Protein AF-D1Z1S3-F1 (afdb_monomer_lite)

Foldseek 3Di:
DVVVVVVLQVVLVVQLCVVDPFWDDKWKDAPQDTPPPPCSVVLVVCVVVVHQWDWDADPQFIWIKGDDPPHRMIMIITGHPVDDSVVSNVSVNVSSVVVCVVVPPADQDALVVLVVLLVQQLVQCCVPPNNVVSVVLLVVLLVPDDSRSHHLVSSVSSVVSSCVVVVVPDDGDHDDD

Structure (mmCIF, N/CA/C/O backbone):
data_AF-D1Z1S3-F1
#
_entry.id   AF-D1Z1S3-F1
#
loop_
_atom_site.group_PDB
_atom_site.id
_atom_site.type_symbol
_atom_site.label_atom_id
_atom_site.label_alt_id
_atom_site.label_comp_id
_atom_site.label_asym_id
_atom_site.label_entity_id
_atom_site.label_seq_id
_atom_site.pdbx_PDB_ins_code
_atom_site.Cartn_x
_atom_site.Cartn_y
_atom_site.Cartn_z
_atom_site.occupancy
_atom_site.B_iso_or_equiv
_atom_site.auth_seq_id
_atom_site.auth_comp_id
_atom_site.auth_asym_id
_atom_site.auth_atom_id
_atom_site.pdbx_PDB_model_num
ATOM 1 N N . MET A 1 1 ? -5.220 14.927 -8.895 1.00 42.88 1 MET A N 1
ATOM 2 C CA . MET A 1 1 ? -4.732 13.532 -9.015 1.00 42.88 1 MET A CA 1
ATOM 3 C C . MET A 1 1 ? -3.935 13.279 -10.298 1.00 42.88 1 MET A C 1
ATOM 5 O O . MET A 1 1 ? -2.957 12.557 -10.212 1.00 42.88 1 MET A O 1
ATOM 9 N N . SER A 1 2 ? -4.288 13.866 -11.455 1.00 48.56 2 SER A N 1
ATOM 10 C CA . SER A 1 2 ? -3.541 13.694 -12.724 1.00 48.56 2 SER A CA 1
ATOM 11 C C . SER A 1 2 ? -2.119 14.285 -12.706 1.00 48.56 2 SER A C 1
ATOM 13 O O . SER A 1 2 ? -1.179 13.640 -13.163 1.00 48.56 2 SER A O 1
ATOM 15 N N . ASP A 1 3 ? -1.943 15.477 -12.127 1.00 53.81 3 ASP A N 1
ATOM 16 C CA . ASP A 1 3 ? -0.665 16.213 -12.196 1.00 53.81 3 ASP A CA 1
ATOM 17 C C . ASP A 1 3 ? 0.456 15.594 -11.342 1.00 53.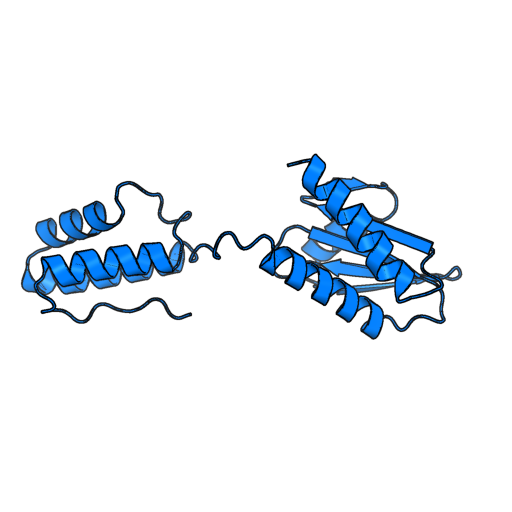81 3 ASP A C 1
ATOM 19 O O . ASP A 1 3 ? 1.633 15.693 -11.683 1.00 53.81 3 ASP A O 1
ATOM 23 N N . ASP A 1 4 ? 0.092 14.884 -10.271 1.00 67.38 4 ASP A N 1
ATOM 24 C CA . ASP A 1 4 ? 1.037 14.182 -9.392 1.00 67.38 4 ASP A CA 1
ATOM 25 C C . ASP A 1 4 ? 1.628 12.929 -10.067 1.00 67.38 4 ASP A C 1
ATOM 27 O O . ASP A 1 4 ? 2.806 12.610 -9.910 1.00 67.38 4 ASP A O 1
ATOM 31 N N . LEU A 1 5 ? 0.834 12.242 -10.899 1.00 66.88 5 LEU A N 1
ATOM 32 C CA . LEU A 1 5 ? 1.285 11.052 -11.623 1.00 66.88 5 LEU A CA 1
ATOM 33 C C . LEU A 1 5 ? 2.298 11.406 -12.720 1.00 66.88 5 LEU A C 1
ATOM 35 O O . LEU A 1 5 ? 3.306 10.716 -12.856 1.00 66.88 5 LEU A O 1
ATOM 39 N N . ALA A 1 6 ? 2.055 12.484 -13.470 1.00 68.69 6 ALA A N 1
ATOM 40 C CA . ALA A 1 6 ? 2.958 12.947 -14.524 1.00 68.69 6 ALA A CA 1
ATOM 41 C C . ALA A 1 6 ? 4.298 13.445 -13.953 1.00 68.69 6 ALA A C 1
ATOM 43 O O . ALA A 1 6 ? 5.365 13.086 -14.454 1.00 68.69 6 ALA A O 1
ATOM 44 N N . ALA A 1 7 ? 4.259 14.211 -12.856 1.00 71.88 7 ALA A N 1
ATOM 45 C CA . ALA A 1 7 ? 5.462 14.655 -12.152 1.00 71.88 7 ALA A CA 1
ATOM 46 C C . ALA A 1 7 ? 6.266 13.474 -11.581 1.00 71.88 7 ALA A C 1
ATOM 48 O O . ALA A 1 7 ? 7.502 13.457 -11.639 1.00 71.88 7 ALA A O 1
ATOM 49 N N . TRP A 1 8 ? 5.574 12.457 -11.062 1.00 73.75 8 TRP A N 1
ATOM 50 C CA . TRP A 1 8 ? 6.219 11.242 -10.583 1.00 73.75 8 TRP A CA 1
ATOM 51 C C . TRP A 1 8 ? 6.815 10.403 -11.714 1.00 73.75 8 TRP A C 1
ATOM 53 O O . TRP A 1 8 ? 7.952 9.956 -11.580 1.00 73.75 8 TRP A O 1
ATOM 63 N N . HIS A 1 9 ? 6.104 10.229 -12.831 1.00 76.44 9 HIS A N 1
ATOM 64 C CA . HIS A 1 9 ? 6.621 9.525 -14.008 1.00 76.44 9 HIS A CA 1
ATOM 65 C C . HIS A 1 9 ? 7.906 10.179 -14.514 1.00 76.44 9 HIS A C 1
ATOM 67 O O . HIS A 1 9 ? 8.908 9.484 -14.646 1.00 76.44 9 HIS A O 1
ATOM 73 N N . SER A 1 10 ? 7.925 11.507 -14.654 1.00 76.31 10 SER A N 1
ATOM 74 C CA . SER A 1 10 ? 9.132 12.251 -15.035 1.00 76.31 10 SER A CA 1
ATOM 75 C C . SER A 1 10 ? 10.277 12.078 -14.026 1.00 76.31 10 SER A C 1
ATOM 77 O O . SER A 1 10 ? 11.429 11.870 -14.410 1.00 76.31 10 SER A O 1
ATOM 79 N N . SER A 1 11 ? 9.976 12.095 -12.722 1.00 77.81 11 SER A N 1
ATOM 80 C CA . SER A 1 11 ? 10.981 11.880 -11.669 1.00 77.81 11 SER A CA 1
ATOM 81 C C . SER A 1 11 ? 11.562 10.464 -11.688 1.00 77.81 11 SER A C 1
ATOM 83 O O . SER A 1 11 ? 12.760 10.279 -11.472 1.00 77.81 11 SER A O 1
ATOM 85 N N . LEU A 1 12 ? 10.715 9.464 -11.929 1.00 79.25 12 LEU A N 1
ATOM 86 C CA . LEU A 1 12 ? 11.087 8.056 -11.992 1.00 79.25 12 LEU A CA 1
ATOM 87 C C . LEU A 1 12 ? 11.876 7.760 -13.274 1.00 79.25 12 LEU A C 1
ATOM 89 O O . LEU A 1 12 ? 12.939 7.153 -13.202 1.00 79.25 12 LEU A O 1
ATOM 93 N N . GLU A 1 13 ? 11.427 8.255 -14.424 1.00 81.12 13 GLU A N 1
ATOM 94 C CA . GLU A 1 13 ? 12.151 8.145 -15.692 1.00 81.12 13 GLU A CA 1
ATOM 95 C C . GLU A 1 13 ? 13.556 8.744 -15.583 1.00 81.12 13 GLU A C 1
ATOM 97 O O . GLU A 1 13 ? 14.537 8.080 -15.925 1.00 81.12 13 GLU A O 1
ATOM 102 N N . LYS A 1 14 ? 13.668 9.953 -15.020 1.00 79.75 14 LYS A N 1
ATOM 103 C CA . LYS A 1 14 ? 14.957 10.606 -14.781 1.00 79.75 14 LYS A CA 1
ATOM 104 C C . LYS A 1 14 ? 15.839 9.797 -13.828 1.00 79.75 14 LYS A C 1
ATOM 106 O O . LYS A 1 14 ? 16.985 9.510 -14.157 1.00 79.75 14 LYS A O 1
ATOM 111 N N . GLY A 1 15 ? 15.303 9.389 -12.677 1.00 79.31 15 GLY A N 1
ATOM 112 C CA . GLY A 1 15 ? 16.072 8.678 -11.655 1.00 79.31 15 GLY A CA 1
ATOM 113 C C . GLY A 1 15 ? 16.575 7.307 -12.108 1.00 79.31 15 GLY A C 1
ATOM 114 O O . GLY A 1 15 ? 17.684 6.915 -11.754 1.00 79.31 15 GLY A O 1
ATOM 115 N N . ILE A 1 16 ? 15.793 6.576 -12.905 1.00 81.06 16 ILE A N 1
ATOM 116 C CA . ILE A 1 16 ? 16.223 5.275 -13.423 1.00 81.06 16 ILE A CA 1
ATOM 117 C C . ILE A 1 16 ? 17.222 5.470 -14.582 1.00 81.06 16 ILE A C 1
ATOM 119 O O . ILE A 1 16 ? 18.254 4.799 -14.603 1.00 81.06 16 ILE A O 1
ATOM 123 N N . SER A 1 17 ? 16.986 6.421 -15.492 1.00 79.94 17 SER A N 1
ATOM 124 C CA . SER A 1 17 ? 17.880 6.671 -16.639 1.00 79.94 17 SER A CA 1
ATOM 125 C C . SER A 1 17 ? 19.259 7.205 -16.232 1.00 79.94 17 SER A C 1
ATOM 127 O O . SER A 1 17 ? 20.248 6.903 -16.894 1.00 79.94 17 SER A O 1
ATOM 129 N N . GLU A 1 18 ? 19.354 7.959 -15.130 1.00 80.50 18 GLU A N 1
ATOM 130 C CA . GLU A 1 18 ? 20.634 8.422 -14.566 1.00 80.50 18 GLU A CA 1
ATOM 131 C C . GLU A 1 18 ? 21.492 7.272 -14.010 1.00 80.50 18 GLU A C 1
ATOM 133 O O . GLU A 1 18 ? 22.720 7.339 -14.050 1.00 80.50 18 GLU A O 1
ATOM 138 N N . VAL A 1 19 ? 20.860 6.214 -13.491 1.00 80.06 19 VAL A N 1
ATOM 139 C CA . VAL A 1 19 ? 21.552 5.075 -12.860 1.00 80.06 19 VAL A CA 1
ATOM 140 C C . VAL A 1 19 ? 21.880 3.975 -13.871 1.00 80.06 19 VAL A C 1
ATOM 142 O O . VAL A 1 19 ? 22.899 3.299 -13.735 1.00 80.06 19 VAL A O 1
ATOM 145 N N . PHE A 1 20 ? 21.035 3.791 -14.887 1.00 81.31 20 PHE A N 1
ATOM 146 C CA . PHE A 1 20 ? 21.169 2.722 -15.874 1.00 81.31 20 PHE A CA 1
ATOM 147 C C . PHE A 1 20 ? 21.259 3.297 -17.297 1.00 81.31 20 PHE A C 1
ATOM 149 O O . PHE A 1 20 ? 20.234 3.468 -17.966 1.00 81.31 20 PHE A O 1
ATOM 156 N N . PRO A 1 21 ? 22.479 3.568 -17.799 1.00 72.25 21 PRO A N 1
ATOM 157 C CA . PRO A 1 21 ? 22.665 3.948 -19.192 1.00 72.25 21 PRO A CA 1
ATOM 158 C C . PRO A 1 21 ? 22.254 2.780 -20.101 1.00 72.25 21 PRO A C 1
ATOM 160 O O . PRO A 1 21 ? 22.724 1.657 -19.930 1.00 72.25 21 PRO A O 1
ATOM 163 N N . GLY A 1 22 ? 21.360 3.036 -21.060 1.00 72.62 22 GLY A N 1
ATOM 164 C CA . GLY A 1 22 ? 20.805 2.002 -21.949 1.00 72.62 22 GLY A CA 1
ATOM 165 C C . GLY A 1 22 ? 19.343 1.630 -21.681 1.00 72.62 22 GLY A C 1
ATOM 166 O O . GLY A 1 22 ? 18.862 0.635 -22.231 1.00 72.62 22 GLY A O 1
ATOM 167 N N . ILE A 1 23 ? 18.641 2.417 -20.859 1.00 77.62 23 ILE A N 1
ATOM 168 C CA . ILE A 1 23 ? 17.177 2.414 -20.790 1.00 77.62 23 ILE A CA 1
ATOM 169 C C . ILE A 1 23 ? 16.619 3.135 -22.010 1.00 77.62 23 ILE A C 1
ATOM 171 O O . ILE A 1 23 ? 16.992 4.270 -22.291 1.00 77.62 23 ILE A O 1
ATOM 175 N N . GLY A 1 24 ? 15.725 2.462 -22.730 1.00 68.88 24 GLY A N 1
ATOM 176 C CA . GLY A 1 24 ? 15.093 3.022 -23.922 1.00 68.88 24 GLY A CA 1
ATOM 177 C C . GLY A 1 24 ? 13.806 3.780 -23.614 1.00 68.88 24 GLY A C 1
ATOM 178 O O . GLY A 1 24 ? 13.532 4.801 -24.236 1.00 68.88 24 GLY A O 1
ATOM 179 N N . LYS A 1 25 ? 12.992 3.273 -22.679 1.00 76.31 25 LYS A N 1
ATOM 180 C CA . LYS A 1 25 ? 11.677 3.849 -22.364 1.00 76.31 25 LYS A CA 1
ATOM 181 C C . LYS A 1 25 ? 11.214 3.410 -20.981 1.00 76.31 25 LYS A C 1
ATOM 183 O O . LYS A 1 25 ? 11.297 2.223 -20.656 1.00 76.31 25 LYS A O 1
ATOM 188 N N . VAL A 1 26 ? 10.682 4.351 -20.203 1.00 76.50 26 VAL A N 1
ATOM 189 C CA . VAL A 1 26 ? 10.048 4.090 -18.906 1.00 76.50 26 VAL A CA 1
ATOM 190 C C . VAL A 1 26 ? 8.572 4.449 -18.994 1.00 76.50 26 VAL A C 1
ATOM 192 O O . VAL A 1 26 ? 8.216 5.551 -19.401 1.00 76.50 26 VAL A O 1
ATOM 195 N N . ILE A 1 27 ? 7.709 3.512 -18.624 1.00 74.62 27 ILE A N 1
ATOM 196 C CA . ILE A 1 27 ? 6.255 3.621 -18.735 1.00 74.62 27 ILE A CA 1
ATOM 197 C C . ILE A 1 27 ? 5.655 3.391 -17.358 1.00 74.62 27 ILE A C 1
ATOM 199 O O . ILE A 1 27 ? 5.953 2.399 -16.696 1.00 74.62 27 ILE A O 1
ATOM 203 N N . VAL A 1 28 ? 4.781 4.300 -16.943 1.00 71.31 28 VAL A N 1
ATOM 204 C CA . VAL A 1 28 ? 4.021 4.192 -15.699 1.00 71.31 28 VAL A CA 1
ATOM 205 C C . VAL A 1 28 ? 2.566 3.882 -16.034 1.00 71.31 28 VAL A C 1
ATOM 207 O O . VAL A 1 28 ? 1.940 4.569 -16.839 1.00 71.31 28 VAL A O 1
ATOM 210 N N . SER A 1 29 ? 2.015 2.863 -15.383 1.00 69.06 29 SER A N 1
ATOM 211 C CA . SER A 1 29 ? 0.596 2.519 -15.433 1.00 69.06 29 SER A CA 1
ATOM 212 C C . SER A 1 29 ? -0.013 2.653 -14.040 1.00 69.06 29 SER A C 1
ATOM 214 O O . SER A 1 29 ? 0.595 2.238 -13.054 1.00 69.06 29 SER A O 1
ATOM 216 N N . SER A 1 30 ? -1.219 3.214 -13.956 1.00 64.69 30 SER A N 1
ATOM 217 C CA . SER A 1 30 ? -1.975 3.368 -12.708 1.00 64.69 30 SER A CA 1
ATOM 218 C C . SER A 1 30 ? -3.458 3.098 -12.954 1.00 64.69 30 SER A C 1
ATOM 220 O O . SER A 1 30 ? -4.042 3.640 -13.895 1.00 64.69 30 SER A O 1
ATOM 222 N N . GLY A 1 31 ? -4.071 2.237 -12.135 1.00 53.78 31 GLY A N 1
ATOM 223 C CA . GLY A 1 31 ? -5.523 2.013 -12.154 1.00 53.78 31 GLY A CA 1
ATOM 224 C C . GLY A 1 31 ? -6.072 1.522 -13.501 1.00 53.78 31 GLY A C 1
ATOM 225 O O . GLY A 1 31 ? -7.145 1.944 -13.926 1.00 53.78 31 GLY A O 1
ATOM 226 N N . GLY A 1 32 ? -5.310 0.688 -14.218 1.00 50.16 32 GLY A N 1
ATOM 227 C CA . GLY A 1 32 ? -5.701 0.161 -15.532 1.00 50.16 32 GLY A CA 1
ATOM 228 C C . GLY A 1 32 ? -5.590 1.155 -16.695 1.00 50.16 32 GLY A C 1
ATOM 229 O O . GLY A 1 32 ? -5.948 0.811 -17.817 1.00 50.16 32 GLY A O 1
ATOM 230 N N . ARG A 1 33 ? -5.078 2.373 -16.467 1.00 51.91 33 ARG A N 1
ATOM 231 C CA . ARG A 1 33 ? -4.717 3.317 -17.534 1.00 51.91 33 ARG A CA 1
ATOM 232 C C . ARG A 1 33 ? -3.205 3.365 -17.683 1.00 51.91 33 ARG A C 1
ATOM 234 O O . ARG A 1 33 ? -2.475 3.526 -16.707 1.00 51.91 33 ARG A O 1
ATOM 241 N N . SER A 1 34 ? -2.753 3.236 -18.920 1.00 53.06 34 SER A N 1
ATOM 242 C CA . SER A 1 34 ? -1.345 3.167 -19.282 1.00 53.06 34 SER A CA 1
ATOM 243 C C . SER A 1 34 ? -1.019 4.225 -20.321 1.00 53.06 34 SER A C 1
ATOM 245 O O . SER A 1 34 ? -1.821 4.498 -21.210 1.00 53.06 34 SER A O 1
ATOM 247 N N . TYR A 1 35 ? 0.154 4.835 -20.188 1.00 47.47 35 TYR A N 1
ATOM 248 C CA . TYR A 1 35 ? 0.670 5.793 -21.155 1.00 47.47 35 TYR A CA 1
ATOM 249 C C . TYR A 1 35 ? 2.159 5.516 -21.372 1.00 47.47 35 TYR A C 1
ATOM 251 O O . TYR A 1 35 ? 2.925 5.694 -20.423 1.00 47.47 35 TYR A O 1
ATOM 259 N N . PRO A 1 36 ? 2.611 5.126 -22.583 1.00 50.75 36 PRO A N 1
ATOM 260 C CA . PRO A 1 36 ? 1.857 4.874 -23.828 1.00 50.75 36 PRO A CA 1
ATOM 261 C C . PRO A 1 36 ? 1.210 3.475 -23.924 1.00 50.75 36 PRO A C 1
ATOM 263 O O . PRO A 1 36 ? 1.547 2.575 -23.154 1.00 50.75 36 PRO A O 1
ATOM 266 N N . GLU A 1 37 ? 0.317 3.305 -24.909 1.00 54.34 37 GLU A N 1
ATOM 267 C CA . GLU A 1 37 ? -0.554 2.131 -25.140 1.00 54.34 37 GLU A CA 1
ATOM 268 C C . GLU A 1 37 ? 0.189 0.789 -25.358 1.00 54.34 37 GLU A C 1
ATOM 270 O O . GLU A 1 37 ? -0.384 -0.275 -25.128 1.00 54.34 37 GLU A O 1
ATOM 275 N N . ASP A 1 38 ? 1.475 0.807 -25.725 1.00 58.19 38 ASP A N 1
ATOM 276 C CA . ASP A 1 38 ? 2.188 -0.381 -26.233 1.00 58.19 38 ASP A CA 1
ATOM 277 C C . ASP A 1 38 ? 2.475 -1.469 -25.175 1.00 58.19 38 ASP A C 1
ATOM 279 O O . ASP A 1 38 ? 2.487 -2.659 -25.481 1.00 58.19 38 ASP A O 1
ATOM 283 N N . ILE A 1 39 ? 2.743 -1.076 -23.925 1.00 61.16 39 ILE A N 1
ATOM 284 C CA . ILE A 1 39 ? 3.235 -1.974 -22.850 1.00 61.16 39 ILE A CA 1
ATOM 285 C C . ILE A 1 39 ? 2.276 -1.985 -21.645 1.00 61.16 39 ILE A C 1
ATOM 287 O O . ILE A 1 39 ? 2.373 -2.815 -20.744 1.00 61.16 39 ILE A O 1
ATOM 291 N N . GLY A 1 40 ? 1.280 -1.105 -21.641 1.00 60.81 40 GLY A N 1
ATOM 292 C CA . GLY A 1 40 ? 0.297 -0.984 -20.573 1.00 60.81 40 GLY A CA 1
ATOM 293 C C . GLY A 1 40 ? -0.532 -2.227 -20.273 1.00 60.81 40 GLY A C 1
ATOM 294 O O . GLY A 1 40 ? -0.823 -2.529 -19.117 1.00 60.81 40 GLY A O 1
ATOM 295 N N . TRP A 1 41 ? -0.865 -2.991 -21.312 1.00 67.88 41 TRP A N 1
ATOM 296 C CA . TRP A 1 41 ? -1.590 -4.256 -21.186 1.00 67.88 41 TRP A CA 1
ATOM 297 C C . TRP A 1 41 ? -0.804 -5.312 -20.386 1.00 67.88 41 TRP A C 1
ATOM 299 O O . TRP A 1 41 ? -1.407 -6.212 -19.796 1.00 67.88 41 TRP A O 1
ATOM 309 N N . LEU A 1 42 ? 0.532 -5.206 -20.315 1.00 71.50 42 LEU A N 1
ATOM 310 C CA . LEU A 1 42 ? 1.366 -6.102 -19.508 1.00 71.50 42 LEU A CA 1
ATOM 311 C C . LEU A 1 42 ? 1.165 -5.869 -18.012 1.00 71.50 42 LEU A C 1
ATOM 313 O O . LEU A 1 42 ? 1.053 -6.836 -17.257 1.00 71.50 42 LEU A O 1
ATOM 317 N N . ALA A 1 43 ? 1.016 -4.610 -17.594 1.00 64.00 43 ALA A N 1
ATOM 318 C CA . ALA A 1 43 ? 0.655 -4.277 -16.218 1.00 64.00 43 ALA A CA 1
ATOM 319 C C . ALA A 1 43 ? -0.715 -4.866 -15.832 1.00 64.00 43 ALA A C 1
ATOM 321 O O . ALA A 1 43 ? -0.878 -5.402 -14.734 1.00 64.00 43 ALA A O 1
ATOM 322 N N . GLU A 1 44 ? -1.690 -4.848 -16.749 1.00 65.75 44 GLU A N 1
ATOM 323 C CA . GLU A 1 44 ? -2.998 -5.477 -16.523 1.00 65.75 44 GLU A CA 1
ATOM 324 C C . GLU A 1 44 ? -2.891 -7.011 -16.419 1.00 65.75 44 GLU A C 1
ATOM 326 O O . GLU A 1 44 ? -3.483 -7.630 -15.528 1.00 65.75 44 GLU A O 1
ATOM 331 N N . ARG A 1 45 ? -2.089 -7.649 -17.284 1.00 70.44 45 ARG A N 1
ATOM 332 C CA . ARG A 1 45 ? -1.860 -9.103 -17.236 1.00 70.44 45 ARG A CA 1
ATOM 333 C C . ARG A 1 45 ? -1.172 -9.561 -15.953 1.00 70.44 45 ARG A C 1
ATOM 335 O O . ARG A 1 45 ? -1.528 -10.625 -15.444 1.00 70.44 45 ARG A O 1
ATOM 342 N N . MET A 1 46 ? -0.247 -8.778 -15.400 1.00 71.69 46 MET A N 1
ATOM 343 C CA . MET A 1 46 ? 0.397 -9.099 -14.120 1.00 71.69 46 MET A CA 1
ATOM 344 C C . MET A 1 46 ? -0.605 -9.233 -12.973 1.00 71.69 46 MET A C 1
ATOM 346 O O . MET A 1 46 ? -0.478 -10.147 -12.158 1.00 71.69 46 MET A O 1
ATOM 350 N N . SER A 1 47 ? -1.641 -8.388 -12.953 1.00 64.56 47 SER A N 1
ATOM 351 C CA . SER A 1 47 ? -2.713 -8.462 -11.954 1.00 64.56 47 SER A CA 1
ATOM 352 C C . SER A 1 47 ? -3.445 -9.810 -11.998 1.00 64.56 47 SER A C 1
ATOM 354 O O . SER A 1 47 ? -3.676 -10.434 -10.962 1.00 64.56 47 SER A O 1
ATOM 356 N N . ARG A 1 48 ? -3.723 -10.331 -13.203 1.00 68.44 48 ARG A N 1
ATOM 357 C CA . ARG A 1 48 ? -4.363 -11.649 -13.385 1.00 68.44 48 ARG A CA 1
ATOM 358 C C . ARG A 1 48 ? -3.457 -12.807 -12.971 1.00 68.44 48 ARG A C 1
ATOM 360 O O . ARG A 1 48 ? -3.944 -13.803 -12.447 1.00 68.44 48 ARG A O 1
ATOM 367 N N . LEU A 1 49 ? -2.152 -12.670 -13.192 1.00 70.62 49 LEU A N 1
ATOM 368 C CA . LEU A 1 49 ? -1.150 -13.684 -12.855 1.00 70.62 49 LEU A CA 1
ATOM 369 C C . LEU A 1 49 ? -0.691 -13.626 -11.390 1.00 70.62 49 LEU A C 1
ATOM 371 O O . LEU A 1 49 ? 0.068 -14.492 -10.967 1.00 70.62 49 LEU A O 1
ATOM 375 N N . ARG A 1 50 ? -1.142 -12.625 -10.616 1.00 70.19 50 ARG A N 1
ATOM 376 C CA . ARG A 1 50 ? -0.680 -12.343 -9.244 1.00 70.19 50 ARG A CA 1
ATOM 377 C C . ARG A 1 50 ? 0.850 -12.255 -9.133 1.00 70.19 50 ARG A C 1
ATOM 379 O O . ARG A 1 50 ? 1.420 -12.580 -8.095 1.00 70.19 50 ARG A O 1
ATOM 386 N N . ALA A 1 51 ? 1.508 -11.821 -10.204 1.00 77.38 51 ALA A N 1
ATOM 387 C CA . ALA A 1 51 ? 2.950 -11.628 -10.236 1.00 77.38 51 ALA A CA 1
ATOM 388 C C . ALA A 1 51 ? 3.288 -10.209 -9.760 1.00 77.38 51 ALA A C 1
ATOM 390 O O . ALA A 1 51 ? 2.630 -9.253 -10.170 1.00 77.38 51 ALA A O 1
ATOM 391 N N . SER A 1 52 ? 4.310 -10.065 -8.912 1.00 80.12 52 SER A N 1
ATOM 392 C CA . SER A 1 52 ? 4.851 -8.756 -8.500 1.00 80.12 52 SER A CA 1
ATOM 393 C C . SER A 1 52 ? 5.933 -8.241 -9.454 1.00 80.12 52 SER A C 1
ATOM 395 O O . SER A 1 52 ? 6.207 -7.044 -9.506 1.00 80.12 52 SER A O 1
ATOM 397 N N . GLU A 1 53 ? 6.509 -9.133 -10.261 1.00 86.94 53 GLU A N 1
ATOM 398 C CA . GLU A 1 53 ? 7.511 -8.832 -11.279 1.00 86.94 53 GLU A CA 1
ATOM 399 C C . GLU A 1 53 ? 7.312 -9.726 -12.510 1.00 86.94 53 GLU A C 1
ATOM 401 O O . GLU A 1 53 ? 6.923 -10.889 -12.380 1.00 86.94 53 GLU A O 1
ATOM 406 N N . MET A 1 54 ? 7.571 -9.188 -13.700 1.00 86.94 54 MET A N 1
ATOM 407 C CA . MET A 1 54 ? 7.557 -9.924 -14.962 1.00 86.94 54 MET A CA 1
ATOM 408 C C . MET A 1 54 ? 8.683 -9.430 -15.869 1.00 86.94 54 MET A C 1
ATOM 410 O O . MET A 1 54 ? 8.785 -8.235 -16.137 1.00 86.94 54 MET A O 1
ATOM 414 N N . LEU A 1 55 ? 9.499 -10.357 -16.367 1.00 88.75 55 LEU A N 1
ATOM 415 C CA . LEU A 1 55 ? 10.533 -10.096 -17.365 1.00 88.75 55 LEU A CA 1
ATOM 416 C C . LEU A 1 55 ? 10.117 -10.723 -18.696 1.00 88.75 55 LEU A C 1
ATOM 418 O O . LEU A 1 55 ? 9.726 -11.889 -18.738 1.00 88.75 55 LEU A O 1
ATOM 422 N N . ILE A 1 56 ? 10.215 -9.946 -19.768 1.00 86.50 56 ILE A N 1
ATOM 423 C CA . ILE A 1 56 ? 9.985 -10.384 -21.144 1.00 86.50 56 ILE A CA 1
ATOM 424 C C . ILE A 1 56 ? 11.257 -10.094 -21.925 1.00 86.50 56 ILE A C 1
ATOM 426 O O . ILE A 1 56 ? 11.745 -8.966 -21.919 1.00 86.50 56 ILE A O 1
ATOM 430 N N . GLU A 1 57 ? 11.807 -11.112 -22.570 1.00 84.38 57 GLU A N 1
ATOM 431 C CA . GLU A 1 57 ? 13.012 -11.001 -23.389 1.00 84.38 57 GLU A CA 1
ATOM 432 C C . GLU A 1 57 ? 12.602 -10.978 -24.867 1.00 84.38 57 GLU A C 1
ATOM 434 O O . GLU A 1 57 ? 11.930 -11.896 -25.335 1.00 84.38 57 GLU A O 1
ATOM 439 N N . GLU A 1 58 ? 12.971 -9.920 -25.592 1.00 79.38 58 GLU A N 1
ATOM 440 C CA . GLU A 1 58 ? 12.770 -9.771 -27.039 1.00 79.38 58 GLU A CA 1
ATOM 441 C C . GLU A 1 58 ? 14.135 -9.649 -27.742 1.00 79.38 58 GLU A C 1
ATOM 443 O O . GLU A 1 58 ? 15.146 -9.310 -27.122 1.00 79.38 58 GLU A O 1
ATOM 448 N N . GLU A 1 59 ? 14.180 -9.887 -29.056 1.00 73.44 59 GLU A N 1
ATOM 449 C CA . GLU A 1 59 ? 15.426 -9.799 -29.842 1.00 73.44 59 GLU A CA 1
ATOM 450 C C . GLU A 1 59 ? 16.064 -8.397 -29.799 1.00 73.44 59 GLU A C 1
ATOM 452 O O . GLU A 1 59 ? 17.286 -8.262 -29.823 1.00 73.44 59 GLU A O 1
ATOM 457 N N . GLU A 1 60 ? 15.245 -7.348 -29.681 1.00 72.81 60 GLU A N 1
ATOM 458 C CA . GLU A 1 60 ? 15.685 -5.946 -29.641 1.00 72.81 60 GLU A CA 1
ATOM 459 C C . GLU A 1 60 ? 15.885 -5.399 -28.213 1.00 72.81 60 GLU A C 1
ATOM 461 O O . GLU A 1 60 ? 16.137 -4.204 -28.027 1.00 72.81 60 GLU A O 1
ATOM 466 N N . GLY A 1 61 ? 15.751 -6.242 -27.187 1.00 80.06 61 GLY A N 1
ATOM 467 C CA . GLY A 1 61 ? 15.900 -5.863 -25.782 1.00 80.06 61 GLY A CA 1
ATOM 468 C C . GLY A 1 61 ? 14.855 -6.501 -24.876 1.00 80.06 61 GLY A C 1
ATOM 469 O O . GLY A 1 61 ? 13.984 -7.242 -25.310 1.00 80.06 61 GLY A O 1
ATOM 470 N N . SER A 1 62 ? 14.925 -6.196 -23.589 1.00 87.00 62 SER A N 1
ATOM 471 C CA . SER A 1 62 ? 14.042 -6.785 -22.586 1.00 87.00 62 SER A CA 1
ATOM 472 C C . SER A 1 62 ? 13.079 -5.745 -22.024 1.00 87.00 62 SER A C 1
ATOM 474 O O . SER A 1 62 ? 13.395 -4.556 -21.936 1.00 87.00 62 SER A O 1
ATOM 476 N N . VAL A 1 63 ? 11.901 -6.196 -21.607 1.00 86.81 63 VAL A N 1
ATOM 477 C CA . VAL A 1 63 ? 10.916 -5.398 -20.877 1.00 86.81 63 VAL A CA 1
ATOM 478 C C . VAL A 1 63 ? 10.765 -5.975 -19.478 1.00 86.81 63 VAL A C 1
ATOM 480 O O . VAL A 1 63 ? 10.392 -7.134 -19.307 1.00 86.81 63 VAL A O 1
ATOM 483 N N . LEU A 1 64 ? 11.045 -5.155 -18.470 1.00 88.56 64 LEU A N 1
ATOM 484 C CA . LEU A 1 64 ? 10.807 -5.481 -17.071 1.00 88.56 64 LEU A CA 1
ATOM 485 C C . LEU A 1 64 ? 9.581 -4.719 -16.594 1.00 88.56 64 LEU A C 1
ATOM 487 O O . LEU A 1 64 ? 9.546 -3.493 -16.681 1.00 88.56 64 LEU A O 1
ATOM 491 N N . VAL A 1 65 ? 8.613 -5.436 -16.039 1.00 87.19 65 VAL A N 1
ATOM 492 C CA . VAL A 1 65 ? 7.435 -4.860 -15.402 1.00 87.19 65 VAL A CA 1
ATOM 493 C C . VAL A 1 65 ? 7.473 -5.178 -13.913 1.00 87.19 65 VAL A C 1
ATOM 495 O O . VAL A 1 65 ? 7.583 -6.336 -13.515 1.00 87.19 65 VAL A O 1
ATOM 498 N N . VAL A 1 66 ? 7.387 -4.142 -13.085 1.00 87.50 66 VAL A N 1
ATOM 499 C CA . VAL A 1 66 ? 7.381 -4.243 -11.623 1.00 87.50 66 VAL A CA 1
ATOM 500 C C . VAL A 1 66 ? 6.112 -3.591 -11.107 1.00 87.50 66 VAL A C 1
ATOM 502 O O . VAL A 1 66 ? 5.832 -2.430 -11.424 1.00 87.50 66 VAL A O 1
ATOM 505 N N . LYS A 1 67 ? 5.347 -4.337 -10.312 1.00 84.75 67 LYS A N 1
ATOM 506 C CA . LYS A 1 67 ? 4.149 -3.830 -9.651 1.00 84.75 67 LYS A CA 1
ATOM 507 C C . LYS A 1 67 ? 4.510 -3.255 -8.282 1.00 84.75 67 LYS A C 1
ATOM 509 O O . LYS A 1 67 ? 5.407 -3.755 -7.607 1.00 84.75 67 LYS A O 1
ATOM 514 N N . ASP A 1 68 ? 3.787 -2.218 -7.895 1.00 80.31 68 ASP A N 1
ATOM 515 C CA . ASP A 1 68 ? 3.720 -1.766 -6.517 1.00 80.31 68 ASP A CA 1
ATOM 516 C C . ASP A 1 68 ? 3.004 -2.816 -5.648 1.00 80.31 68 ASP A C 1
ATOM 518 O O . ASP A 1 68 ? 1.909 -3.275 -5.994 1.00 80.31 68 ASP A O 1
ATOM 522 N N . ASP A 1 69 ? 3.623 -3.229 -4.542 1.00 70.56 69 ASP A N 1
ATOM 523 C CA . ASP A 1 69 ? 3.097 -4.309 -3.697 1.00 70.56 69 ASP A CA 1
ATOM 524 C C . ASP A 1 69 ? 1.845 -3.852 -2.916 1.00 70.56 69 ASP A C 1
ATOM 526 O O . ASP A 1 69 ? 0.967 -4.671 -2.634 1.00 70.56 69 ASP A O 1
ATOM 530 N N . TYR A 1 70 ? 1.719 -2.548 -2.632 1.00 62.12 70 TYR A N 1
ATOM 531 C CA . TYR A 1 70 ? 0.614 -1.969 -1.854 1.00 62.12 70 TYR A CA 1
ATOM 532 C C . TYR A 1 70 ? -0.300 -1.036 -2.664 1.00 62.12 70 TYR A C 1
ATOM 534 O O . TYR A 1 70 ? -1.222 -0.439 -2.105 1.00 62.12 70 TYR A O 1
ATOM 542 N N . GLY A 1 71 ? -0.085 -0.929 -3.980 1.00 65.56 71 GLY A N 1
ATOM 543 C CA . GLY A 1 71 ? -0.799 0.005 -4.849 1.00 65.56 71 GLY A CA 1
ATOM 544 C C . GLY A 1 71 ? -1.282 -0.588 -6.175 1.00 65.56 71 GLY A C 1
ATOM 545 O O . GLY A 1 71 ? -0.942 -1.702 -6.575 1.00 65.56 71 GLY A O 1
ATOM 546 N N . ASP A 1 72 ? -2.061 0.209 -6.907 1.00 69.31 72 ASP A N 1
ATOM 547 C CA . ASP A 1 72 ? -2.565 -0.121 -8.253 1.00 69.31 72 ASP A CA 1
ATOM 548 C C . ASP A 1 72 ? -1.616 0.328 -9.373 1.00 69.31 72 ASP A C 1
ATOM 550 O O . ASP A 1 72 ? -2.022 0.532 -10.524 1.00 69.31 72 ASP A O 1
ATOM 554 N N . MET A 1 73 ? -0.342 0.526 -9.035 1.00 75.75 73 MET A N 1
ATOM 555 C CA . MET A 1 73 ? 0.660 1.021 -9.964 1.00 75.75 73 MET A CA 1
ATOM 556 C C . MET A 1 73 ? 1.585 -0.077 -10.455 1.00 75.75 73 MET A C 1
ATOM 558 O O . MET A 1 73 ? 1.927 -1.017 -9.742 1.00 75.75 73 MET A O 1
ATOM 562 N N . ALA A 1 74 ? 2.030 0.085 -11.692 1.00 80.19 74 ALA A N 1
ATOM 563 C CA . ALA A 1 74 ? 3.083 -0.719 -12.273 1.00 80.19 74 ALA A CA 1
ATOM 564 C C . ALA A 1 74 ? 3.996 0.165 -13.115 1.00 80.19 74 ALA A C 1
ATOM 566 O O . ALA A 1 74 ? 3.557 1.128 -13.748 1.00 80.19 74 ALA A O 1
ATOM 567 N N . VAL A 1 75 ? 5.273 -0.184 -13.128 1.00 83.19 75 VAL A N 1
ATOM 568 C CA . VAL A 1 75 ? 6.285 0.454 -13.962 1.00 83.19 75 VAL A CA 1
ATOM 569 C C . VAL A 1 75 ? 6.794 -0.591 -14.930 1.00 83.19 75 VAL A C 1
ATOM 571 O O . VAL A 1 75 ? 7.207 -1.669 -14.509 1.00 83.19 75 VAL A O 1
ATOM 574 N N . ALA A 1 76 ? 6.782 -0.262 -16.214 1.00 84.94 76 ALA A N 1
ATOM 575 C CA . ALA A 1 76 ? 7.401 -1.063 -17.249 1.00 84.94 76 ALA A CA 1
ATOM 576 C C . ALA A 1 76 ? 8.598 -0.318 -17.840 1.00 84.94 76 ALA A C 1
ATOM 578 O O . ALA A 1 76 ? 8.504 0.859 -18.189 1.00 84.94 76 ALA A O 1
ATOM 579 N N . VAL A 1 77 ? 9.728 -1.002 -17.957 1.00 85.69 77 VAL A N 1
ATOM 580 C CA . VAL A 1 77 ? 10.978 -0.435 -18.461 1.00 85.69 77 VAL A CA 1
ATOM 581 C C . VAL A 1 77 ? 11.489 -1.303 -19.595 1.00 85.69 77 VAL A C 1
ATOM 583 O O . VAL A 1 77 ? 11.717 -2.493 -19.391 1.00 85.69 77 VAL A O 1
ATOM 586 N N . LYS A 1 78 ? 11.699 -0.704 -20.771 1.00 86.31 78 LYS A N 1
ATOM 587 C CA . LYS A 1 78 ? 12.429 -1.341 -21.874 1.00 86.31 78 LYS A CA 1
ATOM 588 C C . LYS A 1 78 ? 13.918 -1.024 -21.736 1.00 86.31 78 LYS A C 1
ATOM 590 O O . LYS A 1 78 ? 14.294 0.148 -21.636 1.00 86.31 78 LYS A O 1
ATOM 595 N N . PHE A 1 79 ? 14.758 -2.052 -21.734 1.00 85.19 79 PHE A N 1
ATOM 596 C CA . PHE A 1 79 ? 16.199 -1.940 -21.513 1.00 85.19 79 PHE A CA 1
ATOM 597 C C . PHE A 1 79 ? 17.000 -2.871 -22.431 1.00 85.19 79 PHE A C 1
ATOM 599 O O . PHE A 1 79 ? 16.497 -3.876 -22.929 1.00 85.19 79 PHE A O 1
ATOM 606 N N . SER A 1 80 ? 18.260 -2.510 -22.676 1.00 80.94 80 SER A N 1
ATOM 607 C CA . SER A 1 80 ? 19.203 -3.309 -23.470 1.00 80.94 80 SER A CA 1
ATOM 608 C C . SER A 1 80 ? 19.883 -4.406 -22.637 1.00 80.94 80 SER A C 1
ATOM 610 O O . SER A 1 80 ? 19.944 -4.318 -21.412 1.00 80.94 80 SER A O 1
ATOM 612 N N . ALA A 1 81 ? 20.454 -5.417 -23.302 1.00 72.00 81 ALA A N 1
ATOM 613 C CA . ALA A 1 81 ? 21.014 -6.630 -22.685 1.00 72.00 81 ALA A CA 1
ATOM 614 C C . ALA A 1 81 ? 22.107 -6.408 -21.612 1.00 72.00 81 ALA A C 1
ATOM 616 O O . ALA A 1 81 ? 22.437 -7.326 -20.867 1.00 72.00 81 ALA A O 1
ATOM 617 N N . ASN A 1 82 ? 22.661 -5.198 -21.500 1.00 78.69 82 ASN A N 1
ATOM 618 C CA . ASN A 1 82 ? 23.731 -4.879 -20.552 1.00 78.69 82 ASN A CA 1
ATOM 619 C C . ASN A 1 82 ? 23.228 -4.456 -19.159 1.00 78.69 82 ASN A C 1
ATOM 621 O O . ASN A 1 82 ? 24.040 -4.189 -18.272 1.00 78.69 82 ASN A O 1
ATOM 625 N N . ILE A 1 83 ? 21.911 -4.372 -18.944 1.00 84.06 83 ILE A N 1
ATOM 626 C CA . ILE A 1 83 ? 21.326 -3.997 -17.651 1.00 84.06 83 ILE A CA 1
ATOM 627 C C . ILE A 1 83 ? 20.818 -5.248 -16.934 1.00 84.06 83 ILE A C 1
ATOM 629 O O . ILE A 1 83 ? 20.013 -6.006 -17.466 1.00 84.06 83 ILE A O 1
ATOM 633 N N . SER A 1 84 ? 21.262 -5.442 -15.689 1.00 86.81 84 SER A N 1
ATOM 634 C CA . SER A 1 84 ? 20.758 -6.518 -14.830 1.00 86.81 84 SER A CA 1
ATOM 635 C C . SER A 1 84 ? 19.279 -6.284 -14.484 1.00 86.81 84 SER A C 1
ATOM 637 O O . SER A 1 84 ? 18.979 -5.286 -13.810 1.00 86.81 84 SER A O 1
ATOM 639 N N . PRO A 1 85 ? 18.363 -7.207 -14.846 1.00 86.94 85 PRO A N 1
ATOM 640 C CA . PRO A 1 85 ? 16.941 -7.083 -14.521 1.00 86.94 85 PRO A CA 1
ATOM 641 C C . PRO A 1 85 ? 16.703 -6.984 -13.010 1.00 86.94 85 PRO A C 1
ATOM 643 O O . PRO A 1 85 ? 15.890 -6.189 -12.551 1.00 86.94 85 PRO A O 1
ATOM 646 N N . VAL A 1 86 ? 17.489 -7.718 -12.214 1.00 87.62 86 VAL A N 1
ATOM 647 C CA . VAL A 1 86 ? 17.391 -7.721 -10.746 1.00 87.62 86 VAL A CA 1
ATOM 648 C C . VAL A 1 86 ? 17.755 -6.358 -10.157 1.00 87.62 86 VAL A C 1
ATOM 650 O O . VAL A 1 86 ? 17.085 -5.869 -9.244 1.00 87.62 86 VAL A O 1
ATOM 653 N N . SER A 1 87 ? 18.818 -5.727 -10.662 1.00 86.25 87 SER A N 1
ATOM 654 C CA . SER A 1 87 ? 19.228 -4.394 -10.204 1.00 86.25 87 SER A CA 1
ATOM 655 C C . SER A 1 87 ? 18.190 -3.340 -10.578 1.00 86.25 87 SER A C 1
ATOM 657 O O . SER A 1 87 ? 17.867 -2.479 -9.759 1.00 86.25 87 SER A O 1
ATOM 659 N N . LEU A 1 88 ? 17.633 -3.440 -11.786 1.00 86.69 88 LEU A N 1
ATOM 660 C CA . LEU A 1 88 ? 16.577 -2.556 -12.263 1.00 86.69 88 LEU A CA 1
ATOM 661 C C . LEU A 1 88 ? 15.292 -2.713 -11.431 1.00 86.69 88 LEU A C 1
ATOM 663 O O . LEU A 1 88 ? 14.747 -1.714 -10.962 1.00 86.69 88 LEU A O 1
ATOM 667 N N . SER A 1 89 ? 14.876 -3.953 -11.148 1.00 87.81 89 SER A N 1
ATOM 668 C CA . SER A 1 89 ? 13.728 -4.275 -10.286 1.00 87.81 89 SER A CA 1
ATOM 669 C C . SER A 1 89 ? 13.873 -3.656 -8.897 1.00 87.81 89 SER A C 1
ATOM 671 O O . SER A 1 89 ? 12.984 -2.943 -8.426 1.00 87.81 89 SER A O 1
ATOM 673 N N . ARG A 1 90 ? 15.039 -3.824 -8.260 1.00 86.25 90 ARG A N 1
ATOM 674 C CA . ARG A 1 90 ? 15.324 -3.224 -6.946 1.00 86.25 90 ARG A CA 1
ATOM 675 C C . ARG A 1 90 ? 15.250 -1.700 -6.968 1.00 86.25 90 ARG A C 1
ATOM 677 O O . ARG A 1 90 ? 14.668 -1.117 -6.057 1.00 86.25 90 ARG A O 1
ATOM 684 N N . SER A 1 91 ? 15.805 -1.053 -7.989 1.00 85.50 91 SER A N 1
ATOM 685 C CA . SER A 1 91 ? 15.749 0.408 -8.123 1.00 85.50 91 SER A CA 1
ATOM 686 C C . SER A 1 91 ? 14.320 0.923 -8.304 1.00 85.50 91 SER A C 1
ATOM 688 O O . SER A 1 91 ? 13.944 1.930 -7.697 1.00 85.50 91 SER A O 1
ATOM 690 N N . ILE A 1 92 ? 13.494 0.210 -9.072 1.00 85.75 92 ILE A N 1
ATOM 691 C CA . ILE A 1 92 ? 12.073 0.537 -9.233 1.00 85.75 92 ILE A CA 1
ATOM 692 C C . ILE A 1 92 ? 11.332 0.378 -7.898 1.00 85.75 92 ILE A C 1
ATOM 694 O O . ILE A 1 92 ? 10.677 1.320 -7.454 1.00 85.75 92 ILE A O 1
ATOM 698 N N . ARG A 1 93 ? 11.509 -0.751 -7.197 1.00 84.81 93 ARG A N 1
ATOM 699 C CA . ARG A 1 93 ? 10.907 -0.998 -5.870 1.00 84.81 93 ARG A CA 1
ATOM 700 C C . ARG A 1 93 ? 11.318 0.045 -4.832 1.00 84.81 93 ARG A C 1
ATOM 702 O O . ARG A 1 93 ? 10.480 0.525 -4.079 1.00 84.81 93 ARG A O 1
ATOM 709 N N . LEU A 1 94 ? 12.585 0.461 -4.815 1.00 83.31 94 LEU A N 1
ATOM 710 C CA . LEU A 1 94 ? 13.046 1.548 -3.943 1.00 83.31 94 LEU A CA 1
ATOM 711 C C . LEU A 1 94 ? 12.360 2.877 -4.266 1.00 83.31 94 LEU A C 1
ATOM 713 O O . LEU A 1 94 ? 12.125 3.686 -3.369 1.00 83.31 94 LEU A O 1
ATOM 717 N N . THR A 1 95 ? 12.041 3.118 -5.535 1.00 81.75 95 THR A N 1
ATOM 718 C CA . THR A 1 95 ? 11.330 4.329 -5.950 1.00 81.75 95 THR A CA 1
ATOM 719 C C . THR A 1 95 ? 9.859 4.283 -5.543 1.00 81.75 95 THR A C 1
ATOM 721 O O . THR A 1 95 ? 9.349 5.306 -5.083 1.00 81.75 95 THR A O 1
ATOM 724 N N . PHE A 1 96 ? 9.209 3.114 -5.614 1.00 80.06 96 PHE A N 1
ATOM 725 C CA . PHE A 1 96 ? 7.888 2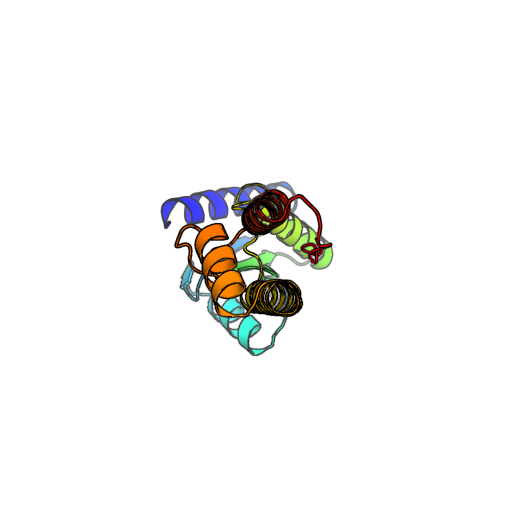.894 -5.013 1.00 80.06 96 PHE A CA 1
ATOM 726 C C . PHE A 1 96 ? 7.920 3.143 -3.507 1.00 80.06 96 PHE A C 1
ATOM 728 O O . PHE A 1 96 ? 7.242 4.051 -3.047 1.00 80.06 96 PHE A O 1
ATOM 735 N N . ALA A 1 97 ? 8.815 2.490 -2.764 1.00 74.75 97 ALA A N 1
ATOM 736 C CA . ALA A 1 97 ? 8.934 2.670 -1.316 1.00 74.75 97 ALA A CA 1
ATOM 737 C C . ALA A 1 97 ? 9.213 4.133 -0.913 1.00 74.75 97 ALA A C 1
ATOM 739 O O . ALA A 1 97 ? 8.679 4.641 0.071 1.00 74.75 97 ALA A O 1
ATOM 740 N N . ARG A 1 98 ? 10.035 4.862 -1.684 1.00 75.06 98 ARG A N 1
ATOM 741 C CA . ARG A 1 98 ? 10.271 6.303 -1.471 1.00 75.06 98 ARG A CA 1
ATOM 742 C C . ARG A 1 98 ? 9.043 7.143 -1.781 1.00 75.06 98 ARG A C 1
ATOM 744 O O . ARG A 1 98 ? 8.821 8.143 -1.099 1.00 75.06 98 ARG A O 1
ATOM 751 N N . ARG A 1 99 ? 8.281 6.785 -2.817 1.00 70.94 99 AR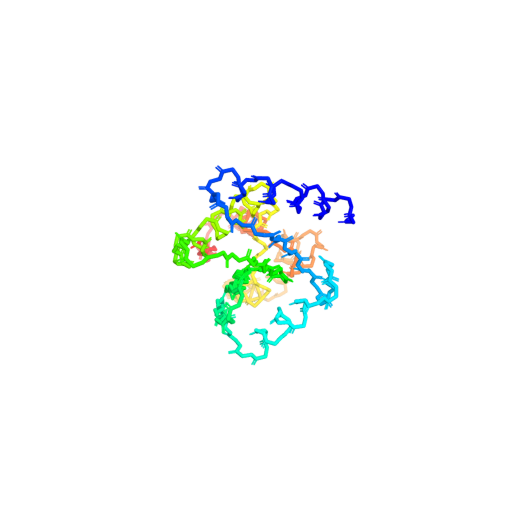G A N 1
ATOM 752 C CA . ARG A 1 99 ? 7.002 7.426 -3.106 1.00 70.94 99 ARG A CA 1
ATOM 753 C C . ARG A 1 99 ? 6.045 7.153 -1.966 1.00 70.94 99 ARG A C 1
ATOM 755 O O . ARG A 1 99 ? 5.577 8.123 -1.404 1.00 70.94 99 ARG A O 1
ATOM 762 N N . GLU A 1 100 ? 5.808 5.912 -1.574 1.00 64.38 100 GLU A N 1
ATOM 763 C CA . GLU A 1 100 ? 4.951 5.563 -0.439 1.00 64.38 100 GLU A CA 1
ATOM 764 C C . GLU A 1 100 ? 5.362 6.323 0.823 1.00 64.38 100 GLU A C 1
ATOM 766 O O . GLU A 1 100 ? 4.529 6.986 1.421 1.00 64.38 100 GLU A O 1
ATOM 771 N N . ALA A 1 101 ? 6.658 6.380 1.146 1.00 61.38 101 ALA A N 1
ATOM 772 C CA . ALA A 1 101 ? 7.166 7.159 2.276 1.00 61.38 101 ALA A CA 1
ATOM 773 C C . ALA A 1 101 ? 6.887 8.673 2.165 1.00 61.38 101 ALA A C 1
ATOM 775 O O . ALA A 1 101 ? 6.655 9.331 3.178 1.00 61.38 101 ALA A O 1
ATOM 776 N N . ARG A 1 102 ? 6.904 9.245 0.952 1.00 59.31 102 ARG A N 1
ATOM 777 C CA . ARG A 1 102 ? 6.529 10.651 0.686 1.00 59.31 102 ARG A CA 1
ATOM 778 C C . ARG A 1 102 ? 5.016 10.862 0.612 1.00 59.31 102 ARG A C 1
ATOM 780 O O . ARG A 1 102 ? 4.540 11.944 0.931 1.00 59.31 102 ARG A O 1
ATOM 787 N N . THR A 1 103 ? 4.285 9.832 0.200 1.00 49.25 103 THR A N 1
ATOM 788 C CA . THR A 1 103 ? 2.825 9.783 0.058 1.00 49.25 103 THR A CA 1
ATOM 789 C C . THR A 1 103 ? 2.178 9.184 1.303 1.00 49.25 103 THR A C 1
ATOM 791 O O . THR A 1 103 ? 1.000 8.860 1.235 1.00 49.25 103 THR A O 1
ATOM 794 N N . CYS A 1 104 ? 2.923 9.037 2.413 1.00 44.34 104 CYS A N 1
ATOM 795 C CA . CYS A 1 104 ? 2.479 8.518 3.707 1.00 44.34 104 CYS A CA 1
ATOM 796 C C . CYS A 1 104 ? 1.367 9.402 4.296 1.00 44.34 104 CYS A C 1
ATOM 798 O O . CYS A 1 104 ? 1.533 10.111 5.288 1.00 44.34 104 CYS A O 1
ATOM 800 N N . ILE A 1 105 ? 0.191 9.315 3.691 1.00 52.16 105 ILE A N 1
ATOM 801 C CA . ILE A 1 105 ? -1.070 9.183 4.385 1.00 52.16 105 ILE A CA 1
ATOM 802 C C . ILE A 1 105 ? -0.897 7.877 5.157 1.00 52.16 105 ILE A C 1
ATOM 804 O O . ILE A 1 105 ? -0.754 6.814 4.556 1.00 52.16 105 ILE A O 1
ATOM 808 N N . ARG A 1 106 ? -0.741 7.993 6.478 1.00 52.69 106 ARG A N 1
ATOM 809 C CA . ARG A 1 106 ? -0.539 6.873 7.411 1.00 52.69 106 ARG A CA 1
ATOM 810 C C . ARG A 1 106 ? -1.416 5.690 6.987 1.00 52.69 106 ARG A C 1
ATOM 812 O O . ARG A 1 106 ? -2.607 5.92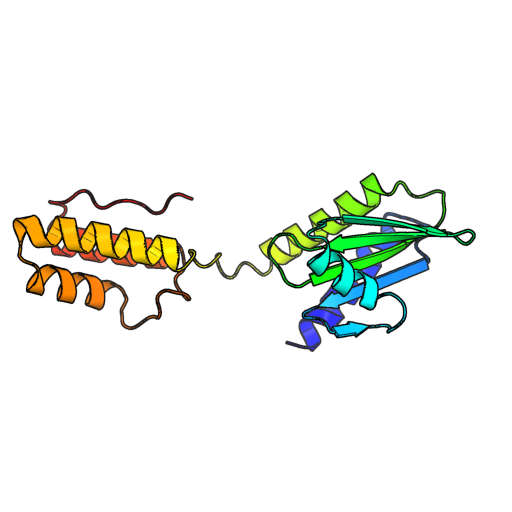0 6.781 1.00 52.69 106 ARG A O 1
ATOM 819 N N . PRO A 1 107 ? -0.855 4.478 6.817 1.00 59.69 107 PRO A N 1
ATOM 820 C CA . PRO A 1 107 ? -1.589 3.368 6.225 1.00 59.69 107 PRO A CA 1
ATOM 821 C C . PRO A 1 107 ? -2.860 3.141 7.031 1.00 59.69 107 PRO A C 1
ATOM 823 O O . PRO A 1 107 ? -2.780 2.937 8.240 1.00 59.69 107 PRO A O 1
ATOM 826 N N . TYR A 1 108 ? -4.020 3.239 6.384 1.00 63.34 108 TYR A N 1
ATOM 827 C CA . TYR A 1 108 ? -5.281 2.906 7.028 1.00 63.34 108 TYR A CA 1
ATOM 828 C C . TYR A 1 108 ? -5.210 1.464 7.540 1.00 63.34 108 TYR A C 1
ATOM 830 O O . TYR A 1 108 ? -4.684 0.572 6.870 1.00 63.34 108 TYR A O 1
ATOM 838 N N . VAL A 1 109 ? -5.707 1.235 8.749 1.00 66.44 109 VAL A N 1
ATOM 839 C CA . VAL A 1 109 ? -5.827 -0.107 9.315 1.00 66.44 109 VAL A CA 1
ATOM 840 C C . VAL A 1 109 ? -6.886 -0.852 8.497 1.00 66.44 109 VAL A C 1
ATOM 842 O O . VAL A 1 109 ? -7.961 -0.290 8.273 1.00 66.44 109 VAL A O 1
ATOM 845 N N . PRO A 1 110 ? -6.640 -2.102 8.056 1.00 72.12 110 PRO A N 1
ATOM 846 C CA . PRO A 1 110 ? -7.655 -2.882 7.361 1.00 72.12 110 PRO A CA 1
ATOM 847 C C . PRO A 1 110 ? -8.969 -2.896 8.149 1.00 72.12 110 PRO A C 1
ATOM 849 O O . PRO A 1 110 ? -8.980 -3.196 9.345 1.00 72.12 110 PRO A O 1
ATOM 852 N N . ALA A 1 111 ? -10.093 -2.613 7.485 1.00 74.38 111 ALA A N 1
ATOM 853 C CA . ALA A 1 111 ? -11.400 -2.510 8.144 1.00 74.38 111 ALA A CA 1
ATOM 854 C C . ALA A 1 111 ? -11.753 -3.763 8.971 1.00 74.38 111 ALA A C 1
ATOM 856 O O . ALA A 1 111 ? -12.358 -3.663 10.036 1.00 74.38 111 ALA A O 1
ATOM 857 N N . ALA A 1 112 ? -11.308 -4.943 8.523 1.00 72.00 112 ALA A N 1
ATOM 858 C CA . ALA A 1 112 ? -11.482 -6.205 9.239 1.00 72.00 112 ALA A CA 1
ATOM 859 C C . ALA A 1 112 ? -10.778 -6.229 10.611 1.00 72.00 112 ALA A C 1
ATOM 861 O O . ALA A 1 112 ? -11.330 -6.770 11.574 1.00 72.00 112 ALA A O 1
ATOM 862 N N . ASP A 1 113 ? -9.592 -5.626 10.715 1.00 74.00 113 ASP A N 1
ATOM 863 C CA . ASP A 1 113 ? -8.831 -5.536 11.963 1.00 74.00 113 ASP A CA 1
AT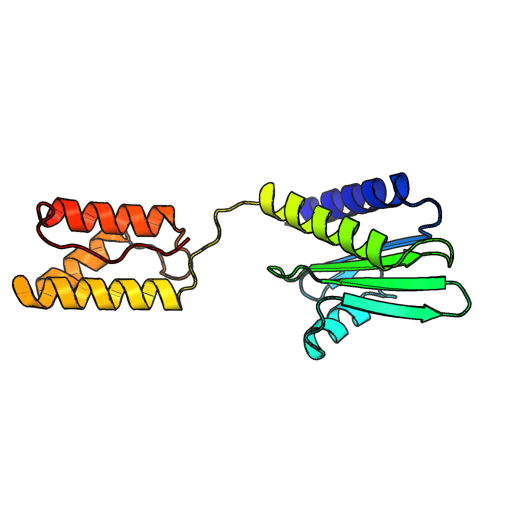OM 864 C C . ASP A 1 113 ? -9.452 -4.506 12.907 1.00 74.00 113 ASP A C 1
ATOM 866 O O . ASP A 1 113 ? -9.613 -4.779 14.100 1.00 74.00 113 ASP A O 1
ATOM 870 N N . VAL A 1 114 ? -9.905 -3.367 12.369 1.00 80.50 114 VAL A N 1
ATOM 871 C CA . VAL A 1 114 ? -10.680 -2.372 13.127 1.00 80.50 114 VAL A CA 1
ATOM 872 C C . VAL A 1 114 ? -11.959 -3.006 13.678 1.00 80.50 114 VAL A C 1
ATOM 874 O O . VAL A 1 114 ? -12.234 -2.908 14.871 1.00 80.50 114 VAL A O 1
ATOM 877 N N . ASP A 1 115 ? -12.716 -3.733 12.856 1.00 81.00 115 ASP A N 1
ATOM 878 C CA . ASP A 1 115 ? -13.942 -4.417 13.277 1.00 81.00 115 ASP A CA 1
ATOM 879 C C . ASP A 1 115 ? -13.694 -5.474 14.351 1.00 81.00 115 ASP A C 1
ATOM 881 O O . ASP A 1 115 ? -14.522 -5.659 15.250 1.00 81.00 115 ASP A O 1
ATOM 885 N N . ARG A 1 116 ? -12.573 -6.193 14.260 1.00 82.19 116 ARG A N 1
ATOM 886 C CA . ARG A 1 116 ? -12.166 -7.171 15.268 1.00 82.19 116 ARG A CA 1
ATOM 887 C C . ARG A 1 116 ? -11.851 -6.482 16.596 1.00 82.19 116 ARG A C 1
ATOM 889 O O . ARG A 1 116 ? -12.349 -6.938 17.626 1.00 82.19 116 ARG A O 1
ATOM 896 N N . LEU A 1 117 ? -11.083 -5.392 16.580 1.00 85.44 117 LEU A N 1
ATOM 897 C CA . LEU A 1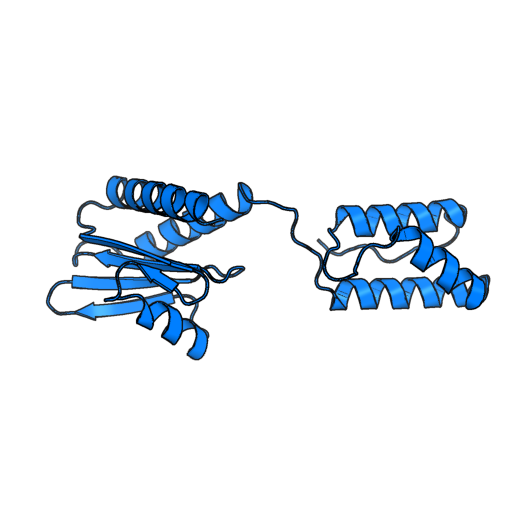 117 ? -10.765 -4.604 17.777 1.00 85.44 117 LEU A CA 1
ATOM 898 C C . LEU A 1 117 ? -12.031 -4.025 18.412 1.00 85.44 117 LEU A C 1
ATOM 900 O O . LEU A 1 117 ? -12.258 -4.201 19.606 1.00 85.44 117 LEU A O 1
ATOM 904 N N . VAL A 1 118 ? -12.908 -3.425 17.606 1.00 87.75 118 VAL A N 1
ATOM 905 C CA . VAL A 1 118 ? -14.196 -2.877 18.052 1.00 87.75 118 VAL A CA 1
ATOM 906 C C . VAL A 1 118 ? -15.051 -3.942 18.729 1.00 87.75 118 VAL A C 1
ATOM 908 O O . VAL A 1 118 ? -15.603 -3.692 19.801 1.00 87.75 118 VAL A O 1
ATOM 911 N N . ARG A 1 119 ? -15.155 -5.137 18.136 1.00 86.12 119 ARG A N 1
ATOM 912 C CA . ARG A 1 119 ? -15.887 -6.263 18.735 1.00 86.12 119 ARG A CA 1
ATOM 913 C C . ARG A 1 119 ? -15.258 -6.715 20.050 1.00 86.12 119 ARG A C 1
ATOM 915 O O . ARG A 1 119 ? -15.991 -6.893 21.021 1.00 86.12 119 ARG A O 1
ATOM 922 N N . SER A 1 120 ? -13.932 -6.845 20.094 1.00 87.44 120 SER A N 1
ATOM 923 C CA . SER A 1 120 ? -13.189 -7.210 21.307 1.00 87.44 120 SER A CA 1
ATOM 924 C C . SER A 1 120 ? -13.451 -6.208 22.437 1.00 87.44 120 SER A C 1
ATOM 926 O O . SER A 1 120 ? -13.918 -6.582 23.514 1.00 87.44 120 SER A O 1
ATOM 928 N N . TRP A 1 121 ? -13.269 -4.910 22.174 1.00 88.19 121 TRP A N 1
ATOM 929 C CA . TRP A 1 121 ? -13.494 -3.850 23.157 1.00 88.19 121 TRP A CA 1
ATOM 930 C C . TRP A 1 121 ? -14.949 -3.788 23.618 1.00 88.19 121 TRP A C 1
ATOM 932 O O . TRP A 1 121 ? -15.196 -3.746 24.822 1.00 88.19 121 TRP A O 1
ATOM 942 N N . LYS A 1 122 ? -15.923 -3.844 22.694 1.00 89.38 122 LYS A N 1
ATOM 943 C CA . LYS A 1 122 ? -17.349 -3.879 23.058 1.00 89.38 122 LYS A CA 1
ATOM 944 C C . LYS A 1 122 ? -17.651 -5.069 23.968 1.00 89.38 122 LYS A C 1
ATOM 946 O O . LYS A 1 122 ? -18.315 -4.878 24.981 1.00 89.38 122 LYS A O 1
ATOM 951 N N . SER A 1 123 ? -17.133 -6.258 23.654 1.00 88.31 123 SER A N 1
ATOM 952 C CA . SER A 1 123 ? -17.332 -7.456 24.475 1.00 88.31 123 SER A CA 1
ATOM 953 C C . SER A 1 123 ? -16.738 -7.295 25.875 1.00 88.31 123 SER A C 1
ATOM 955 O O . SER A 1 123 ? -17.422 -7.564 26.858 1.00 88.31 123 SER A O 1
ATOM 957 N N . MET A 1 124 ? -15.492 -6.825 25.988 1.00 84.88 124 MET A N 1
ATOM 958 C CA . MET A 1 124 ? -14.827 -6.646 27.286 1.00 84.88 124 MET A CA 1
ATOM 959 C C . MET A 1 124 ? -15.540 -5.622 28.172 1.00 84.88 124 MET A C 1
ATOM 961 O O . MET A 1 124 ? -15.738 -5.858 29.361 1.00 84.88 124 MET A O 1
ATOM 965 N N . ILE A 1 125 ? -15.966 -4.499 27.594 1.00 90.19 125 ILE A N 1
ATOM 966 C CA . ILE A 1 125 ? -16.679 -3.450 28.331 1.00 90.19 125 ILE A CA 1
ATOM 967 C C . ILE A 1 125 ? -18.081 -3.932 28.716 1.00 90.19 125 ILE A C 1
ATOM 969 O O . ILE A 1 125 ? -18.528 -3.681 29.835 1.00 90.19 125 ILE A O 1
ATOM 973 N N . ALA A 1 126 ? -18.768 -4.648 27.821 1.00 90.69 126 ALA A N 1
ATOM 974 C CA . ALA A 1 126 ? -20.121 -5.141 28.060 1.00 90.69 126 ALA A CA 1
ATOM 975 C C . ALA A 1 126 ? -20.194 -6.127 29.231 1.00 90.69 126 ALA A C 1
ATOM 977 O O . ALA A 1 126 ? -21.184 -6.108 29.958 1.00 90.69 126 ALA A O 1
ATOM 978 N N . LEU A 1 127 ? -19.145 -6.927 29.454 1.00 88.44 127 LEU A N 1
ATOM 979 C CA . LEU A 1 127 ? -19.073 -7.864 30.580 1.00 88.44 127 LEU A CA 1
ATOM 980 C C . LEU A 1 127 ? -19.176 -7.176 31.949 1.00 88.44 127 LEU A C 1
ATOM 982 O O . LEU A 1 127 ? -19.700 -7.773 32.883 1.00 88.44 127 LEU A O 1
ATOM 986 N N . ILE A 1 128 ? -18.683 -5.940 32.073 1.00 87.44 128 ILE A N 1
ATOM 987 C CA . ILE A 1 128 ? -18.639 -5.210 33.350 1.00 87.44 128 ILE A CA 1
ATOM 988 C C . ILE A 1 128 ? -19.734 -4.141 33.419 1.00 87.44 128 ILE A C 1
ATOM 990 O O . ILE A 1 128 ? -20.400 -3.993 34.441 1.00 87.44 128 ILE A O 1
ATOM 994 N N . PHE A 1 129 ? -19.928 -3.394 32.332 1.00 88.81 129 PHE A N 1
ATOM 995 C CA . PHE A 1 129 ? -20.762 -2.188 32.303 1.00 88.81 129 PHE A CA 1
ATOM 996 C C . PHE A 1 129 ? -22.053 -2.349 31.482 1.00 88.81 129 PHE A C 1
ATOM 998 O O . PHE A 1 129 ? -22.872 -1.430 31.430 1.00 88.81 129 PHE A O 1
ATOM 1005 N N . GLY A 1 130 ? -22.250 -3.503 30.841 1.00 88.75 130 GLY A N 1
ATOM 1006 C CA . GLY A 1 130 ? -23.414 -3.808 30.011 1.00 88.75 130 GLY A CA 1
ATOM 1007 C C . GLY A 1 130 ? -23.291 -3.361 28.548 1.00 88.75 130 GLY A C 1
ATOM 1008 O O . GLY A 1 130 ? -22.602 -2.397 28.200 1.00 88.75 130 GLY A O 1
ATOM 1009 N N . GLU A 1 131 ? -24.001 -4.066 27.664 1.00 90.62 131 GLU A N 1
ATOM 1010 C CA . GLU A 1 131 ? -23.905 -3.918 26.200 1.00 90.62 131 GLU A CA 1
ATOM 1011 C C . GLU A 1 131 ? -24.270 -2.517 25.691 1.00 90.62 131 GLU A C 1
ATOM 1013 O O . GLU A 1 131 ? -23.611 -1.973 24.798 1.00 90.62 131 GLU A O 1
ATOM 1018 N N . ASN A 1 132 ? -25.300 -1.906 26.282 1.00 91.06 132 ASN A N 1
ATOM 1019 C CA . ASN A 1 132 ? -25.762 -0.572 25.899 1.00 91.06 132 ASN A CA 1
ATOM 1020 C C . ASN A 1 132 ? -24.713 0.506 26.188 1.00 91.06 132 ASN A C 1
ATOM 1022 O O . ASN A 1 132 ? -24.547 1.439 25.399 1.00 91.06 132 ASN A O 1
ATOM 1026 N N . PHE A 1 133 ? -24.003 0.385 27.312 1.00 90.88 133 PHE A N 1
ATOM 1027 C CA . PHE A 1 133 ? -22.926 1.304 27.659 1.00 90.88 133 PHE A CA 1
ATOM 1028 C C . PHE A 1 133 ? -21.725 1.101 26.732 1.00 90.88 133 PHE A C 1
ATOM 1030 O O . PHE A 1 133 ? -21.236 2.064 26.139 1.00 90.88 133 PHE A O 1
ATOM 1037 N N . ALA A 1 134 ? -21.315 -0.155 26.536 1.00 89.75 134 ALA A N 1
ATOM 1038 C CA . ALA A 1 134 ? -20.203 -0.518 25.665 1.00 89.75 134 ALA A CA 1
ATOM 1039 C C . ALA A 1 134 ? -20.390 -0.001 24.232 1.00 89.75 134 ALA A C 1
ATOM 1041 O O . ALA A 1 134 ? -19.485 0.614 23.669 1.00 89.75 134 ALA A O 1
ATOM 1042 N N . SER A 1 135 ? -21.580 -0.186 23.653 1.00 90.19 135 SER A N 1
ATOM 1043 C CA . SER A 1 135 ? -21.854 0.258 22.284 1.00 90.19 135 SER A CA 1
ATOM 1044 C C . SER A 1 135 ? -21.768 1.773 22.132 1.00 90.19 135 SER A C 1
ATOM 1046 O O . SER A 1 135 ? -21.065 2.245 21.240 1.00 90.19 135 SER A O 1
ATOM 1048 N N . LYS A 1 136 ? -22.387 2.532 23.047 1.00 91.81 136 LYS A N 1
ATOM 1049 C CA . LYS A 1 136 ? -22.350 4.003 23.022 1.00 91.81 136 LYS A CA 1
ATOM 1050 C C . LYS A 1 136 ? -20.941 4.553 23.214 1.00 91.81 136 LYS A C 1
ATOM 1052 O O . LYS A 1 136 ? -20.564 5.507 22.537 1.00 91.81 136 LYS A O 1
ATOM 1057 N N . LEU A 1 137 ? -20.172 3.979 24.140 1.00 91.06 137 LEU A N 1
ATOM 1058 C CA . LEU A 1 137 ? -18.820 4.446 24.433 1.00 91.06 137 LEU A CA 1
ATOM 1059 C C . LEU A 1 137 ? -17.887 4.233 23.236 1.00 91.06 137 LEU A C 1
ATOM 1061 O O . LEU A 1 137 ? -17.182 5.160 22.836 1.00 91.06 137 LEU A O 1
ATOM 1065 N N . VAL A 1 138 ? -17.933 3.041 22.639 1.00 89.19 138 VAL A N 1
ATOM 1066 C CA . VAL A 1 138 ? -17.101 2.688 21.484 1.00 89.19 138 VAL A CA 1
ATOM 1067 C C . VAL A 1 138 ? -17.518 3.473 20.237 1.00 89.19 138 VAL A C 1
ATOM 1069 O O . VAL A 1 138 ? -16.670 3.962 19.510 1.00 89.19 138 VAL A O 1
ATOM 1072 N N . GLU A 1 139 ? -18.807 3.693 19.983 1.00 89.31 139 GLU A N 1
ATOM 1073 C CA . GLU A 1 139 ? -19.226 4.535 18.847 1.00 89.31 139 GLU A CA 1
ATOM 1074 C C . GLU A 1 139 ? -18.796 5.995 19.016 1.00 89.31 139 GLU A C 1
ATOM 1076 O O . GLU A 1 139 ? -18.326 6.630 18.068 1.00 89.31 139 GLU A O 1
ATOM 1081 N N . LYS A 1 140 ? -18.871 6.516 20.244 1.00 90.94 140 LYS A N 1
ATOM 1082 C CA . LYS A 1 140 ? -18.425 7.875 20.558 1.00 90.94 140 LYS A CA 1
ATOM 1083 C C . LYS A 1 140 ? -16.916 8.050 20.374 1.00 90.94 140 LYS A C 1
ATOM 1085 O O . LYS A 1 140 ? -16.493 9.130 19.957 1.00 90.94 140 LYS A O 1
ATOM 1090 N N . SER A 1 141 ? -16.104 7.022 20.639 1.00 89.06 141 SER A N 1
ATOM 1091 C CA . SER A 1 141 ? -14.644 7.117 20.505 1.00 89.06 141 SER A CA 1
ATOM 1092 C C . SER A 1 141 ? -14.187 7.337 19.062 1.00 89.06 141 SER A C 1
ATOM 1094 O O . SER A 1 141 ? -13.165 7.984 18.848 1.00 89.06 141 SER A O 1
ATOM 1096 N N . PHE A 1 142 ? -14.962 6.876 18.074 1.00 85.81 142 PHE A N 1
ATOM 1097 C CA . PHE A 1 142 ? -14.645 7.030 16.649 1.00 85.81 142 PHE A CA 1
ATOM 1098 C C . PHE A 1 142 ? -15.112 8.354 16.028 1.00 85.81 142 PHE A C 1
ATOM 1100 O O . PHE A 1 142 ? -14.817 8.618 14.865 1.00 85.81 142 PHE A O 1
ATOM 1107 N N . ARG A 1 143 ? -15.818 9.212 16.782 1.00 85.12 143 ARG A N 1
ATOM 1108 C CA . ARG A 1 143 ? -16.239 10.568 16.357 1.00 85.12 143 ARG A CA 1
ATOM 1109 C C . ARG A 1 143 ? -16.946 10.624 14.988 1.00 85.12 143 ARG A C 1
ATOM 1111 O O . ARG A 1 143 ? -16.823 11.614 14.276 1.00 85.12 143 ARG A O 1
ATOM 1118 N N . GLY A 1 144 ? -17.684 9.573 14.625 1.00 77.31 144 GLY A N 1
ATOM 1119 C CA . GLY A 1 144 ? -18.429 9.504 13.363 1.00 77.31 144 GLY A CA 1
ATOM 1120 C C . GLY A 1 144 ? -17.598 9.160 12.123 1.00 77.31 144 GLY A C 1
ATOM 1121 O O . GLY A 1 144 ? -18.112 9.289 11.016 1.00 77.31 144 GLY A O 1
ATOM 1122 N N . ARG A 1 145 ? -16.341 8.726 12.279 1.00 78.19 145 ARG A N 1
ATOM 1123 C CA . ARG A 1 145 ? -15.536 8.232 11.155 1.00 78.19 145 ARG A CA 1
ATOM 1124 C C . ARG A 1 145 ? -15.947 6.833 10.709 1.00 78.19 145 ARG A C 1
ATOM 1126 O O . ARG A 1 145 ? -16.337 6.001 11.533 1.00 78.19 145 ARG A O 1
ATOM 1133 N N . ALA A 1 146 ? -15.814 6.587 9.408 1.00 76.50 146 ALA A N 1
ATOM 1134 C CA . ALA A 1 146 ? -15.962 5.263 8.827 1.00 76.50 146 ALA A CA 1
ATOM 1135 C C . ALA A 1 146 ? -14.766 4.370 9.211 1.00 76.50 146 ALA A C 1
ATOM 1137 O O . ALA A 1 146 ? -13.656 4.851 9.448 1.00 76.50 146 ALA A O 1
ATOM 1138 N N . ARG A 1 147 ? -15.007 3.063 9.354 1.00 71.62 147 ARG A N 1
ATOM 1139 C CA . ARG A 1 147 ? -14.026 2.109 9.912 1.00 71.62 147 ARG A CA 1
ATOM 1140 C C . ARG A 1 147 ? -12.902 1.760 8.936 1.00 71.62 147 ARG A C 1
ATOM 1142 O O . ARG A 1 147 ? -11.818 1.391 9.364 1.00 71.62 147 ARG A O 1
ATOM 1149 N N . ASP A 1 148 ? -13.179 1.878 7.648 1.00 71.69 148 ASP A N 1
ATOM 1150 C CA . ASP A 1 148 ? -12.270 1.698 6.516 1.00 71.69 148 ASP A CA 1
ATOM 1151 C C . ASP A 1 148 ? -11.353 2.906 6.266 1.00 71.69 148 ASP A C 1
ATOM 1153 O O . ASP A 1 148 ? -10.382 2.795 5.526 1.00 71.69 148 ASP A O 1
ATOM 1157 N N . GLU A 1 149 ? -11.606 4.030 6.939 1.00 77.12 149 GLU A N 1
ATOM 1158 C CA . GLU A 1 149 ? -10.824 5.269 6.832 1.00 77.12 149 GLU A CA 1
ATOM 1159 C C . GLU A 1 149 ? -9.996 5.559 8.097 1.00 77.12 149 GLU A C 1
ATOM 1161 O O . GLU A 1 149 ? -9.614 6.701 8.370 1.00 77.12 149 GLU A O 1
ATOM 1166 N N . MET A 1 150 ? -9.739 4.540 8.918 1.00 77.75 150 MET A N 1
ATOM 1167 C CA . MET A 1 150 ? -9.068 4.710 10.204 1.00 77.75 150 MET A CA 1
ATOM 1168 C C . MET A 1 150 ? -7.564 4.506 10.127 1.00 77.75 150 MET A C 1
ATOM 1170 O O . MET A 1 150 ? -7.092 3.449 9.724 1.00 77.75 150 MET A O 1
ATOM 1174 N N . THR A 1 151 ? -6.800 5.486 10.598 1.00 79.94 151 THR A N 1
ATOM 1175 C CA . THR A 1 151 ? -5.346 5.342 10.773 1.00 79.94 151 THR A CA 1
ATOM 1176 C C . THR A 1 151 ? -4.999 4.675 12.116 1.00 79.94 151 THR A C 1
ATOM 1178 O O . THR A 1 151 ? -5.790 4.749 13.063 1.00 79.94 151 THR A O 1
ATOM 1181 N N . PRO A 1 152 ? -3.813 4.054 12.263 1.00 77.00 152 PRO A N 1
ATOM 1182 C CA . PRO A 1 152 ? -3.380 3.422 13.508 1.00 77.00 152 PRO A CA 1
ATOM 1183 C C . PRO A 1 152 ? -3.408 4.375 14.705 1.00 77.00 152 PRO A C 1
ATOM 1185 O O . PRO A 1 152 ? -3.814 3.991 15.800 1.00 77.00 152 PRO A O 1
ATOM 1188 N N . GLU A 1 153 ? -3.026 5.639 14.511 1.00 78.94 153 GLU A N 1
ATOM 1189 C CA . GLU A 1 153 ? -3.050 6.640 15.576 1.00 78.94 153 GLU A CA 1
ATOM 1190 C C . GLU A 1 153 ? -4.468 7.044 15.966 1.00 78.94 153 GLU A C 1
ATOM 1192 O O . GLU A 1 153 ? -4.710 7.362 17.125 1.00 78.94 153 GLU A O 1
ATOM 1197 N N . GLU A 1 154 ? -5.415 7.022 15.031 1.00 84.06 154 GLU A N 1
ATOM 1198 C CA . GLU A 1 154 ? -6.823 7.291 15.327 1.00 84.06 154 GLU A CA 1
ATOM 1199 C C . GLU A 1 154 ? -7.469 6.125 16.073 1.00 84.06 154 GLU A C 1
ATOM 1201 O O . GLU A 1 154 ? -8.244 6.354 17.002 1.00 84.06 154 GLU A O 1
ATOM 1206 N N . VAL A 1 155 ? -7.112 4.885 15.727 1.00 85.81 155 VAL A N 1
ATOM 1207 C CA . VAL A 1 155 ? -7.535 3.701 16.486 1.00 85.81 155 VAL A CA 1
ATOM 1208 C C . VAL A 1 155 ? -6.944 3.735 17.899 1.00 85.81 155 VAL A C 1
ATOM 1210 O O . VAL A 1 155 ? -7.668 3.499 18.866 1.00 85.81 155 VAL A O 1
ATOM 1213 N N . GLU A 1 156 ? -5.672 4.108 18.061 1.00 84.62 156 GLU A N 1
ATOM 1214 C CA . GLU A 1 156 ? -5.077 4.271 19.394 1.00 84.62 156 GLU A CA 1
ATOM 1215 C C . GLU A 1 156 ? -5.635 5.476 20.162 1.00 84.62 156 GLU A C 1
ATOM 1217 O O . GLU A 1 156 ? -5.821 5.397 21.375 1.00 84.62 156 GLU A O 1
ATOM 1222 N N . ALA A 1 157 ? -5.987 6.573 19.490 1.00 86.31 157 ALA A N 1
ATOM 1223 C CA . ALA A 1 157 ? -6.680 7.692 20.125 1.00 86.31 157 ALA A CA 1
ATOM 1224 C C . ALA A 1 157 ? -8.077 7.279 20.618 1.00 86.31 157 ALA A C 1
ATOM 1226 O O . ALA A 1 157 ? -8.478 7.662 21.720 1.00 86.31 157 ALA A O 1
ATOM 1227 N N . ALA A 1 158 ? -8.802 6.467 19.841 1.00 88.88 158 ALA A N 1
ATOM 1228 C CA . ALA A 1 158 ? -10.076 5.889 20.255 1.00 88.88 158 ALA A CA 1
ATOM 1229 C C . ALA A 1 158 ? -9.896 4.963 21.469 1.00 88.88 158 ALA A C 1
ATOM 1231 O O . ALA A 1 158 ? -10.624 5.096 22.453 1.00 88.88 158 ALA A O 1
ATOM 1232 N N . ARG A 1 159 ? -8.878 4.095 21.454 1.00 87.81 159 ARG A N 1
ATOM 1233 C CA . ARG A 1 159 ? -8.524 3.229 22.586 1.00 87.81 159 ARG A CA 1
ATOM 1234 C C . ARG A 1 159 ? -8.193 4.024 23.845 1.00 87.81 159 ARG A C 1
ATOM 1236 O O . ARG A 1 159 ? -8.723 3.718 24.909 1.00 87.81 159 ARG A O 1
ATOM 1243 N N . ALA A 1 160 ? -7.357 5.053 23.732 1.00 85.56 160 ALA A N 1
ATOM 1244 C CA . ALA A 1 160 ? -6.983 5.916 24.849 1.00 85.56 160 ALA A CA 1
ATOM 1245 C C . ALA A 1 160 ? -8.196 6.660 25.425 1.00 85.56 160 ALA A C 1
ATOM 1247 O O . ALA A 1 160 ? -8.339 6.754 26.642 1.00 85.56 160 ALA A O 1
ATOM 1248 N N . PHE A 1 161 ? -9.107 7.131 24.567 1.00 89.75 161 PHE A N 1
ATOM 1249 C CA . PHE A 1 161 ? -10.364 7.741 25.000 1.00 89.75 161 PHE A CA 1
ATOM 1250 C C . PHE A 1 161 ? -11.231 6.760 25.797 1.00 89.75 161 PHE A C 1
ATOM 1252 O O . PHE A 1 161 ? -11.732 7.116 26.862 1.00 89.75 161 PHE A O 1
ATOM 1259 N N . ILE A 1 162 ? -11.392 5.527 25.306 1.00 89.56 162 ILE A N 1
ATOM 1260 C CA . ILE A 1 162 ? -12.154 4.487 26.007 1.00 89.56 162 ILE A CA 1
ATOM 1261 C C . ILE A 1 162 ? -11.480 4.155 27.346 1.00 89.56 162 ILE A C 1
ATOM 1263 O O . ILE A 1 162 ? -12.156 4.150 28.369 1.00 89.56 162 ILE A O 1
ATOM 1267 N N . SER A 1 163 ? -10.162 3.934 27.359 1.00 86.31 163 SER A N 1
ATOM 1268 C CA . SER A 1 163 ? -9.396 3.636 28.579 1.00 86.31 163 SER A CA 1
ATOM 1269 C C . SER A 1 163 ? -9.568 4.734 29.629 1.00 86.31 163 SER A C 1
ATOM 1271 O O . SER A 1 163 ? -9.957 4.455 30.760 1.00 86.31 163 SER A O 1
ATOM 1273 N N . SER A 1 164 ? -9.417 5.999 29.224 1.00 87.31 164 SER A N 1
ATOM 1274 C CA . SER A 1 164 ? -9.611 7.155 30.101 1.00 87.31 164 SER A CA 1
ATOM 1275 C C . SER A 1 164 ? -11.045 7.255 30.631 1.00 87.31 164 SER A C 1
ATOM 1277 O O . SER A 1 164 ? -11.238 7.490 31.822 1.00 87.31 164 SER A O 1
ATOM 1279 N N . ALA A 1 165 ? -12.056 7.019 29.789 1.00 87.44 165 ALA A N 1
ATOM 1280 C CA . ALA A 1 165 ? -13.460 7.024 30.207 1.00 87.44 165 ALA A CA 1
ATOM 1281 C C . ALA A 1 165 ? -13.790 5.911 31.216 1.00 87.44 165 ALA A C 1
ATOM 1283 O O . ALA A 1 165 ? -14.728 6.046 32.000 1.00 87.44 165 ALA A O 1
ATOM 1284 N N . LEU A 1 166 ? -13.020 4.825 31.196 1.00 86.69 166 LEU A N 1
ATOM 1285 C CA . LEU A 1 166 ? -13.131 3.700 32.118 1.00 86.69 166 LEU A CA 1
ATOM 1286 C C . LEU A 1 166 ? -12.202 3.842 33.337 1.00 86.69 166 LEU A C 1
ATOM 1288 O O . LEU A 1 166 ? -12.209 2.971 34.200 1.00 86.69 166 LEU A O 1
ATOM 1292 N N . GLY A 1 167 ? -11.395 4.903 33.426 1.00 83.69 167 GLY A N 1
ATOM 1293 C CA . GLY A 1 167 ? -10.406 5.072 34.495 1.00 83.69 167 GLY A CA 1
ATOM 1294 C C . GLY A 1 167 ? -9.292 4.021 34.465 1.00 83.69 167 GLY A C 1
ATOM 1295 O O . GLY A 1 167 ? -8.852 3.574 35.518 1.00 83.69 167 GLY A O 1
ATOM 1296 N N . ASP A 1 168 ? -8.889 3.582 33.268 1.00 78.56 168 ASP A N 1
ATOM 1297 C CA . ASP A 1 168 ? -7.834 2.588 33.020 1.00 78.56 168 ASP A CA 1
ATOM 1298 C C . ASP A 1 168 ? -8.067 1.220 33.689 1.00 78.56 168 ASP A C 1
ATOM 1300 O O . ASP A 1 168 ? -7.143 0.429 33.875 1.00 78.56 168 ASP A O 1
ATOM 1304 N N . CYS A 1 169 ? -9.323 0.898 34.014 1.00 75.12 169 CYS A N 1
ATOM 1305 C CA . CYS A 1 169 ? -9.677 -0.363 34.669 1.00 75.12 169 CYS A CA 1
ATOM 1306 C C . CYS A 1 169 ? -9.655 -1.591 33.740 1.00 75.12 169 CYS A C 1
ATOM 1308 O O . CYS A 1 169 ? -9.747 -2.720 34.221 1.00 75.12 169 CYS A O 1
ATOM 1310 N N . LEU A 1 170 ? -9.541 -1.393 32.420 1.00 75.75 170 LEU A N 1
ATOM 1311 C CA . LEU A 1 170 ? -9.586 -2.456 31.415 1.00 75.75 170 LEU A CA 1
ATOM 1312 C C . LEU A 1 170 ? -8.400 -2.381 30.449 1.00 75.75 170 LEU A C 1
ATOM 1314 O O . LEU A 1 170 ? -8.165 -1.367 29.794 1.00 75.75 170 LEU A O 1
ATOM 1318 N N . ALA A 1 171 ? -7.688 -3.501 30.306 1.00 75.31 171 ALA A N 1
ATOM 1319 C CA . ALA A 1 171 ? -6.619 -3.648 29.328 1.00 75.31 171 ALA A CA 1
ATOM 1320 C C . ALA A 1 171 ? -7.208 -3.937 27.939 1.00 75.31 171 ALA A C 1
ATOM 1322 O O . ALA A 1 171 ? -7.532 -5.072 27.607 1.00 75.31 171 ALA A O 1
ATOM 1323 N N . LEU A 1 172 ? -7.356 -2.893 27.127 1.00 77.31 172 LEU A N 1
ATOM 1324 C CA . LEU A 1 172 ? -7.832 -3.018 25.749 1.00 77.31 172 LEU A CA 1
ATOM 1325 C C . LEU A 1 172 ? -6.696 -3.440 24.805 1.00 77.31 172 LEU A C 1
ATOM 1327 O O . LEU A 1 172 ? -5.578 -2.923 24.924 1.00 77.31 172 LEU A O 1
ATOM 1331 N N . ASP A 1 173 ? -7.004 -4.312 23.840 1.00 71.75 173 ASP A N 1
ATOM 1332 C CA . ASP A 1 173 ? -6.082 -4.762 22.784 1.00 71.75 173 ASP A CA 1
ATOM 1333 C C . ASP A 1 173 ? -5.480 -3.583 22.008 1.00 71.75 173 ASP A C 1
ATOM 1335 O O . ASP A 1 173 ? -6.200 -2.644 21.664 1.00 71.75 173 ASP A O 1
ATOM 1339 N N . LYS A 1 174 ? -4.172 -3.639 21.730 1.00 68.44 174 LYS A N 1
ATOM 1340 C CA . LYS A 1 174 ? -3.441 -2.645 20.923 1.00 68.44 174 LYS A CA 1
ATOM 1341 C C . LYS A 1 174 ? -3.518 -2.970 19.435 1.00 68.44 174 LYS A C 1
ATOM 1343 O O . LYS A 1 174 ? -3.682 -4.131 19.061 1.00 68.44 174 LYS A O 1
ATOM 1348 N N . VAL A 1 175 ? -3.313 -1.961 18.591 1.00 60.50 175 VAL A N 1
ATOM 1349 C CA . VAL A 1 175 ? -3.063 -2.195 17.162 1.00 60.50 175 VAL A CA 1
ATOM 1350 C C . VAL A 1 175 ? -1.655 -2.774 17.012 1.00 60.50 175 VAL A C 1
ATOM 1352 O O . VAL A 1 175 ? -0.677 -2.136 17.410 1.00 60.50 175 VAL A O 1
ATOM 1355 N N . ASN A 1 176 ? -1.538 -3.989 16.471 1.00 54.66 176 ASN A N 1
ATOM 1356 C CA . ASN A 1 176 ? -0.232 -4.534 16.102 1.00 54.66 176 ASN A CA 1
ATOM 1357 C C . ASN A 1 176 ? 0.300 -3.730 14.910 1.00 54.66 176 ASN A C 1
ATOM 1359 O O . ASN A 1 176 ? -0.383 -3.625 13.893 1.00 54.66 176 ASN A O 1
ATOM 1363 N N . LYS A 1 177 ? 1.473 -3.118 15.092 1.00 46.44 177 LYS A N 1
ATOM 1364 C CA . LYS A 1 177 ? 2.193 -2.397 14.039 1.00 46.44 177 LYS A CA 1
ATOM 1365 C C . LYS A 1 177 ? 2.755 -3.349 12.996 1.00 46.44 177 LYS A C 1
ATOM 1367 O O . LYS A 1 177 ? 3.190 -4.449 13.404 1.00 46.44 177 LYS A O 1
#

Organism: Methanocella paludicola (strain DSM 17711 / JCM 13418 / NBRC 101707 / SANAE) (NCBI:txid304371)

Radius of gyration: 22.94 Å; chains: 1; bounding box: 50×30×64 Å

pLDDT: mean 76.61, std 11.66, range [42.88, 91.81]

Sequence (177 aa):
MSDDLAAWHSSLEKGISEVFPGIGKVIVSSGGRSYPEDIGWLAERMSRLRASEMLIEEEEGSVLVVKDDYGDMAVAVKFSANISPVSLSRSIRLTFARREARTCIRPYVPAADVDRLVRSWKSMIALIFGENFASKLVEKSFRGRARDEMTPEEVEAARAFISSALGDCLALDKVNK

Secondary structure (DSSP, 8-state):
-HHHHHHHHHHHHHHHHHHSTTEEEEEEEETTEEESHHHHHHHHHHHHHT-SEEEEEETTEEEEEEE-SSSSEEEEEEE-TTS-HHHHHHHHHHHHHHHHHHS---PPPPHHHHHHHHHHHHHHHHHHH-HHHHHHHHHHHTTT--GGG--HHHHHHHHHHHHHHTTT-S-PPPPP-